Protein AF-A0A9P7EG14-F1 (afdb_monomer)

Structure (mmCIF, N/CA/C/O backbone):
data_AF-A0A9P7EG14-F1
#
_entry.id   AF-A0A9P7EG14-F1
#
loop_
_atom_site.group_PDB
_atom_site.id
_atom_site.type_symbol
_atom_site.label_atom_id
_atom_site.label_alt_id
_atom_site.label_comp_id
_atom_site.label_asym_id
_atom_site.label_entity_id
_atom_site.label_seq_id
_atom_site.pdbx_PDB_ins_code
_atom_site.Cartn_x
_atom_site.Cartn_y
_atom_site.Cartn_z
_atom_site.occupancy
_atom_site.B_iso_or_equiv
_atom_site.auth_seq_id
_atom_site.auth_comp_id
_atom_site.auth_asym_id
_atom_site.auth_atom_id
_atom_site.pdbx_PDB_model_num
ATOM 1 N N . MET A 1 1 ? -6.028 -13.357 -6.197 1.00 61.59 1 MET A N 1
ATOM 2 C CA . MET A 1 1 ? -6.082 -13.314 -4.721 1.00 61.59 1 MET A CA 1
ATOM 3 C C . MET A 1 1 ? -7.533 -13.111 -4.317 1.00 61.59 1 MET A C 1
ATOM 5 O O . MET A 1 1 ? -8.189 -12.299 -4.957 1.00 61.59 1 MET A O 1
ATOM 9 N N . ASP A 1 2 ? -8.055 -13.869 -3.351 1.00 77.38 2 ASP A N 1
ATOM 10 C CA . ASP A 1 2 ? -9.430 -13.681 -2.869 1.00 77.38 2 ASP A CA 1
ATOM 11 C C . ASP A 1 2 ? -9.479 -12.528 -1.848 1.00 77.38 2 ASP A C 1
ATOM 13 O O . ASP A 1 2 ? -8.572 -12.377 -1.023 1.00 77.38 2 ASP A O 1
ATOM 17 N N . VAL A 1 3 ? -10.529 -11.710 -1.892 1.00 71.62 3 VAL A N 1
ATOM 18 C CA . VAL A 1 3 ? -10.699 -10.536 -1.020 1.00 71.62 3 VAL A CA 1
ATOM 19 C C . VAL A 1 3 ? -10.701 -10.960 0.451 1.00 71.62 3 VAL A C 1
ATOM 21 O O . VAL A 1 3 ? -10.085 -10.303 1.285 1.00 71.62 3 VAL A O 1
ATOM 24 N N . VAL A 1 4 ? -11.298 -12.113 0.764 1.00 74.69 4 VAL A N 1
ATOM 25 C CA . VAL A 1 4 ? -11.331 -12.663 2.127 1.00 74.69 4 VAL A CA 1
ATOM 26 C C . VAL A 1 4 ? -9.920 -12.977 2.634 1.00 74.69 4 VAL A C 1
ATOM 28 O O . VAL A 1 4 ? -9.572 -12.606 3.754 1.00 74.69 4 VAL A O 1
ATOM 31 N N . THR A 1 5 ? -9.072 -13.586 1.797 1.00 80.25 5 THR A N 1
ATOM 32 C CA . THR A 1 5 ? -7.666 -13.857 2.153 1.00 80.25 5 THR A CA 1
ATOM 33 C C . THR A 1 5 ? -6.839 -12.586 2.342 1.00 80.25 5 THR A C 1
ATOM 35 O O . THR A 1 5 ? -5.949 -12.566 3.191 1.00 80.25 5 THR A O 1
ATOM 38 N N . LEU A 1 6 ? -7.160 -11.514 1.611 1.00 80.69 6 LEU A N 1
ATOM 39 C CA . LEU A 1 6 ? -6.514 -10.212 1.765 1.00 80.69 6 LEU A CA 1
ATOM 40 C C . LEU A 1 6 ? -6.857 -9.577 3.113 1.00 80.69 6 LEU A C 1
ATOM 42 O O . LEU A 1 6 ? -5.955 -9.228 3.870 1.00 80.69 6 LEU A O 1
ATOM 46 N N . PHE A 1 7 ? -8.143 -9.510 3.461 1.00 77.75 7 PHE A N 1
ATOM 47 C CA . PHE A 1 7 ? -8.569 -8.957 4.748 1.00 77.75 7 PHE A CA 1
ATOM 48 C C . PHE A 1 7 ? -8.046 -9.768 5.939 1.00 77.75 7 PHE A C 1
ATOM 50 O O . PHE A 1 7 ? -7.601 -9.175 6.918 1.00 77.75 7 PHE A O 1
ATOM 57 N N . LEU A 1 8 ? -8.014 -11.102 5.848 1.00 77.62 8 LEU A N 1
ATOM 58 C CA . LEU A 1 8 ? -7.400 -11.958 6.873 1.00 77.62 8 LEU A CA 1
ATOM 59 C C . LEU A 1 8 ? -5.905 -11.668 7.063 1.00 77.62 8 LEU A C 1
ATOM 61 O O . LEU A 1 8 ? -5.440 -11.617 8.199 1.00 77.62 8 LEU A O 1
ATOM 65 N N . GLY A 1 9 ? -5.162 -11.445 5.974 1.00 79.56 9 GLY A N 1
ATOM 66 C CA . GLY A 1 9 ? -3.749 -11.062 6.041 1.00 79.56 9 GLY A CA 1
ATOM 67 C C . GLY A 1 9 ? -3.540 -9.723 6.751 1.00 79.56 9 GLY A C 1
ATOM 68 O O . GLY A 1 9 ? -2.678 -9.624 7.621 1.00 79.56 9 GLY A O 1
ATOM 69 N N . LEU A 1 10 ? -4.382 -8.732 6.438 1.00 83.31 10 LEU A N 1
ATOM 70 C CA . LEU A 1 10 ? -4.349 -7.396 7.044 1.00 83.31 10 LEU A CA 1
ATOM 71 C C . LEU A 1 10 ? -4.811 -7.384 8.510 1.00 83.31 10 LEU A C 1
ATOM 73 O O . LEU A 1 10 ? -4.350 -6.558 9.287 1.00 83.31 10 LEU A O 1
ATOM 77 N N . SER A 1 11 ? -5.677 -8.320 8.908 1.00 80.56 11 SER A N 1
ATOM 78 C CA . SER A 1 11 ? -6.207 -8.424 10.279 1.00 80.56 11 SER A CA 1
ATOM 79 C C . SER A 1 11 ? -5.138 -8.743 11.328 1.00 80.56 11 SER A C 1
ATOM 81 O O . SER A 1 11 ? -5.359 -8.508 12.514 1.00 80.56 11 SER A O 1
ATOM 83 N N . ASN A 1 12 ? -3.995 -9.293 10.906 1.00 82.19 12 ASN A N 1
ATOM 84 C CA . ASN A 1 12 ? -2.872 -9.583 11.798 1.00 82.19 12 ASN A CA 1
ATOM 85 C C . ASN A 1 12 ? -2.095 -8.318 12.196 1.00 82.19 12 ASN A C 1
ATOM 87 O O . ASN A 1 12 ? -1.349 -8.358 13.172 1.00 82.19 12 ASN A O 1
ATOM 91 N N . GLU A 1 13 ? -2.294 -7.206 11.481 1.00 84.75 13 GLU A N 1
ATOM 92 C CA . GLU A 1 13 ? -1.712 -5.910 11.812 1.00 84.75 13 GLU A CA 1
ATOM 93 C C . GLU A 1 13 ? -2.748 -5.022 12.517 1.00 84.75 13 GLU A C 1
ATOM 95 O O . GLU A 1 13 ? -3.801 -4.729 11.944 1.00 84.75 13 GLU A O 1
ATOM 100 N N . PRO A 1 14 ? -2.477 -4.535 13.741 1.00 83.50 14 PRO A N 1
ATOM 101 C CA . PRO A 1 14 ? -3.470 -3.822 14.545 1.00 83.50 14 PRO A CA 1
ATOM 102 C C . PRO A 1 14 ? -3.944 -2.512 13.898 1.00 83.50 14 PRO A C 1
ATOM 104 O O . PRO A 1 14 ? -5.115 -2.160 14.026 1.00 83.50 14 PRO A O 1
ATOM 107 N N . GLU A 1 15 ? -3.071 -1.815 13.164 1.00 84.81 15 GLU A N 1
ATOM 108 C CA . GLU A 1 15 ? -3.428 -0.597 12.417 1.00 84.81 15 GLU A CA 1
ATOM 109 C C . GLU A 1 15 ? -4.289 -0.887 11.176 1.00 84.81 15 GLU A C 1
ATOM 111 O O . GLU A 1 15 ? -5.047 -0.024 10.737 1.00 84.81 15 GLU A O 1
ATOM 116 N N . LEU A 1 16 ? -4.208 -2.100 10.617 1.00 85.88 16 LEU A N 1
ATOM 117 C CA . LEU A 1 16 ? -4.909 -2.487 9.387 1.00 85.88 16 LEU A CA 1
ATOM 118 C C . LEU A 1 16 ? -6.162 -3.333 9.658 1.00 85.88 16 LEU A C 1
ATOM 120 O O . LEU A 1 16 ? -7.032 -3.426 8.792 1.00 85.88 16 LEU A O 1
ATOM 124 N N . ALA A 1 17 ? -6.315 -3.881 10.866 1.00 82.94 17 ALA A N 1
ATOM 125 C CA . ALA A 1 17 ? -7.484 -4.659 11.277 1.00 82.94 17 ALA A CA 1
ATOM 126 C C . ALA A 1 17 ? -8.805 -3.865 11.210 1.00 82.94 17 ALA A C 1
ATOM 128 O O . ALA A 1 17 ? -9.872 -4.448 11.028 1.00 82.94 17 ALA A O 1
ATOM 129 N N . GLY A 1 18 ? -8.737 -2.534 11.334 1.00 80.62 18 GLY A N 1
ATOM 130 C CA . GLY A 1 18 ? -9.879 -1.625 11.197 1.00 80.62 18 GLY A CA 1
ATOM 131 C C . GLY A 1 18 ? -10.016 -0.972 9.818 1.00 80.62 18 GLY A C 1
ATOM 132 O O . GLY A 1 18 ? -10.857 -0.085 9.656 1.00 80.62 18 GLY A O 1
ATOM 133 N N . LEU A 1 19 ? -9.190 -1.351 8.836 1.00 84.56 19 LEU A N 1
ATOM 134 C CA . LEU A 1 19 ? -9.161 -0.688 7.537 1.00 84.56 19 LEU A CA 1
ATOM 135 C C . LEU A 1 19 ? -10.489 -0.901 6.798 1.00 84.56 19 LEU A C 1
ATOM 137 O O . LEU A 1 19 ? -10.856 -2.015 6.422 1.00 84.56 19 LEU A O 1
ATOM 141 N N . LEU A 1 20 ? -11.213 0.194 6.560 1.00 86.44 20 LEU A N 1
ATOM 142 C CA . LEU A 1 20 ? -12.455 0.158 5.797 1.00 86.44 20 LEU A CA 1
ATOM 143 C C . LEU A 1 20 ? -12.180 -0.295 4.361 1.00 86.44 20 LEU A C 1
ATOM 145 O O . LEU A 1 20 ? -11.210 0.133 3.733 1.00 86.44 20 LEU A O 1
ATOM 149 N N . TYR A 1 21 ? -13.097 -1.084 3.799 1.00 84.25 21 TYR A N 1
ATOM 150 C CA . TYR A 1 21 ? -13.032 -1.510 2.398 1.00 84.25 21 TYR A CA 1
ATOM 151 C C . TYR A 1 21 ? -12.868 -0.328 1.430 1.00 84.25 21 TYR A C 1
ATOM 153 O O . TYR A 1 21 ? -12.099 -0.398 0.473 1.00 84.25 21 TYR A O 1
ATOM 161 N N . LEU A 1 22 ? -13.539 0.794 1.710 1.00 87.69 22 LEU A N 1
ATOM 162 C CA . LEU A 1 22 ? -13.406 2.007 0.909 1.00 87.69 22 LEU A CA 1
ATOM 163 C C . LEU A 1 22 ? -11.976 2.571 0.950 1.00 87.69 22 LEU A C 1
ATOM 165 O O . LEU A 1 22 ? -11.441 2.936 -0.093 1.00 87.69 22 LEU A O 1
ATOM 169 N N . SER A 1 23 ? -11.336 2.581 2.123 1.00 89.31 23 SER A N 1
ATOM 170 C CA . SER A 1 23 ? -9.951 3.037 2.286 1.00 89.31 23 SER A CA 1
ATOM 171 C C . SER A 1 23 ? -8.969 2.140 1.537 1.00 89.31 23 SER A C 1
ATOM 173 O O . SER A 1 23 ? -8.089 2.652 0.855 1.00 89.31 23 SER A O 1
ATOM 175 N N . LEU A 1 24 ? -9.161 0.817 1.588 1.00 89.50 24 LEU A N 1
ATOM 176 C CA . LEU A 1 24 ? -8.378 -0.137 0.798 1.00 89.50 24 LEU A CA 1
ATOM 177 C C . LEU A 1 24 ? -8.514 0.135 -0.708 1.00 89.50 24 LEU A C 1
ATOM 179 O O . LEU A 1 24 ? -7.524 0.174 -1.434 1.00 89.50 24 LEU A O 1
ATOM 183 N N . THR A 1 25 ? -9.744 0.351 -1.174 1.00 90.50 25 THR A N 1
ATOM 184 C CA . THR A 1 25 ? -10.021 0.592 -2.597 1.00 90.50 25 THR A CA 1
ATOM 185 C C . THR A 1 25 ? -9.397 1.909 -3.061 1.00 90.50 25 THR A C 1
ATOM 187 O O . THR A 1 25 ? -8.768 1.963 -4.118 1.00 90.50 25 THR A O 1
ATOM 190 N N . HIS A 1 26 ? -9.503 2.962 -2.246 1.00 92.88 26 HIS A N 1
ATOM 191 C CA . HIS A 1 26 ? -8.831 4.234 -2.499 1.00 92.88 26 HIS A CA 1
ATOM 192 C C . HIS A 1 26 ? -7.309 4.100 -2.474 1.00 92.88 26 HIS A C 1
ATOM 194 O O . HIS A 1 26 ? -6.657 4.695 -3.322 1.00 92.88 26 HIS A O 1
ATOM 200 N N . PHE A 1 27 ? -6.737 3.306 -1.567 1.00 93.19 27 PHE A N 1
ATOM 201 C CA . PHE A 1 27 ? -5.295 3.063 -1.533 1.00 93.19 27 PHE A CA 1
ATOM 202 C C . PHE A 1 27 ? -4.808 2.431 -2.838 1.00 93.19 27 PHE A C 1
ATOM 204 O O . PHE A 1 27 ? -3.872 2.939 -3.453 1.00 93.19 27 PHE A O 1
ATOM 211 N N . ILE A 1 28 ? -5.483 1.376 -3.303 1.00 92.06 28 ILE A N 1
ATOM 212 C CA . ILE A 1 28 ? -5.162 0.702 -4.569 1.00 92.06 28 ILE A CA 1
ATOM 213 C C . ILE A 1 28 ? -5.268 1.681 -5.742 1.00 92.06 28 ILE A C 1
ATOM 215 O O . ILE A 1 28 ? -4.364 1.750 -6.577 1.00 92.06 28 ILE A O 1
ATOM 219 N N . HIS A 1 29 ? -6.348 2.464 -5.794 1.00 92.88 29 HIS A N 1
ATOM 220 C CA . HIS A 1 29 ? -6.552 3.452 -6.848 1.00 92.88 29 HIS A CA 1
ATOM 221 C C . HIS A 1 29 ? -5.461 4.533 -6.835 1.00 92.88 29 HIS A C 1
ATOM 223 O O . HIS A 1 29 ? -4.851 4.800 -7.867 1.00 92.88 29 HIS A O 1
ATOM 229 N N . SER A 1 30 ? -5.162 5.116 -5.671 1.00 92.12 30 SER A N 1
ATOM 230 C CA . SER A 1 30 ? -4.106 6.122 -5.516 1.00 92.12 30 SER A CA 1
ATOM 231 C C . SER A 1 30 ? -2.738 5.575 -5.916 1.00 92.12 30 SER A C 1
ATOM 233 O O . SER A 1 30 ? -2.03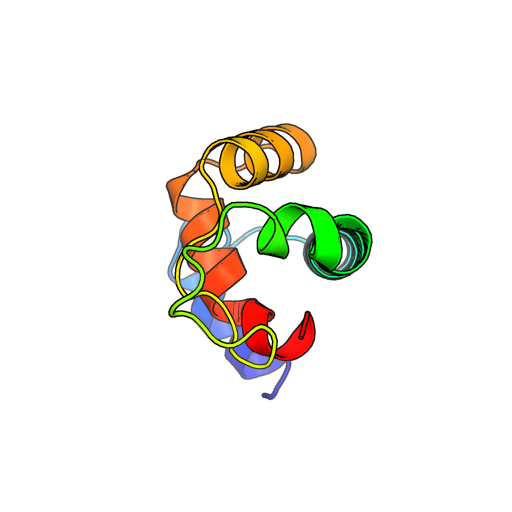6 6.226 -6.683 1.00 92.12 30 SER A O 1
ATOM 235 N N . ALA A 1 31 ? -2.385 4.365 -5.471 1.00 90.31 31 ALA A N 1
ATOM 236 C CA . ALA A 1 31 ? -1.133 3.711 -5.842 1.00 90.31 31 ALA A CA 1
ATOM 237 C C . ALA A 1 31 ? -1.040 3.439 -7.356 1.00 90.31 31 ALA A C 1
ATOM 239 O O . ALA A 1 31 ? 0.026 3.598 -7.944 1.00 90.31 31 ALA A O 1
ATOM 240 N N . SER A 1 32 ? -2.161 3.089 -7.997 1.00 89.69 32 SER A N 1
ATOM 241 C CA . SER A 1 32 ? -2.228 2.883 -9.452 1.00 89.69 32 SER A CA 1
ATOM 242 C C . SER A 1 32 ? -2.041 4.189 -10.229 1.00 89.69 32 SER A C 1
ATOM 244 O O . SER A 1 32 ? -1.390 4.196 -11.270 1.00 89.69 32 SER A O 1
ATOM 246 N N . MET A 1 33 ? -2.573 5.302 -9.713 1.00 90.81 33 MET A N 1
ATOM 247 C CA . MET A 1 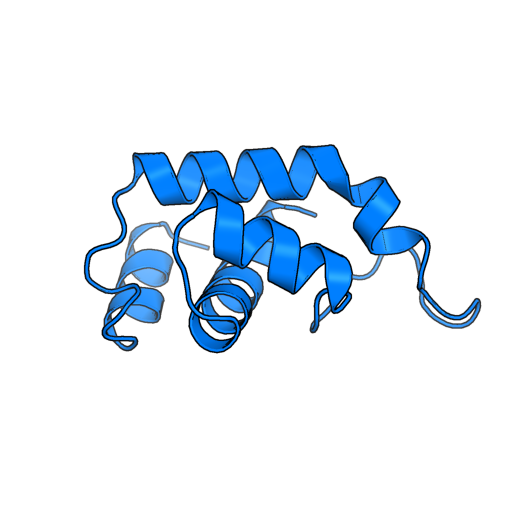33 ? -2.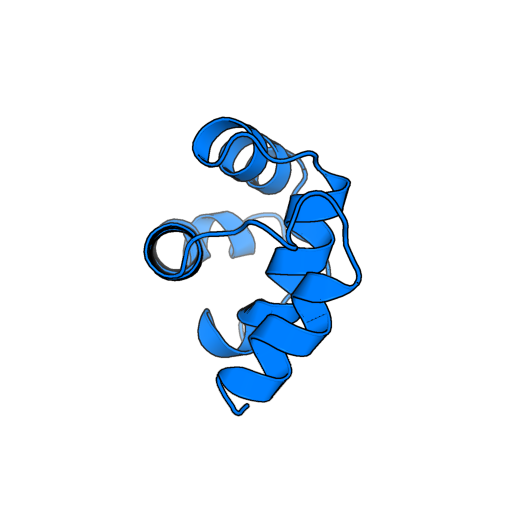437 6.629 -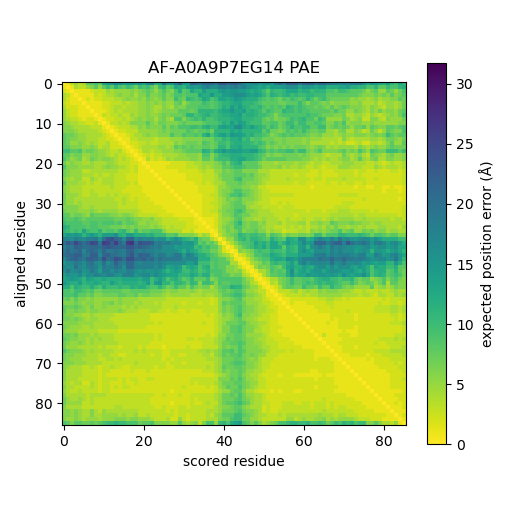10.327 1.00 90.81 33 MET A CA 1
ATOM 248 C C . MET A 1 33 ? -1.004 7.170 -10.275 1.00 90.81 33 MET A C 1
ATOM 250 O O . MET A 1 33 ? -0.603 7.888 -11.184 1.00 90.81 33 MET A O 1
ATOM 254 N N . ILE A 1 34 ? -0.235 6.817 -9.240 1.00 89.06 34 ILE A N 1
ATOM 255 C CA . ILE A 1 34 ? 1.167 7.239 -9.060 1.00 89.06 34 ILE A CA 1
ATOM 256 C C . ILE A 1 34 ? 2.165 6.144 -9.472 1.00 89.06 34 ILE A C 1
ATOM 258 O O . ILE A 1 34 ? 3.329 6.169 -9.072 1.00 89.06 34 ILE A O 1
ATOM 262 N N . LYS A 1 35 ? 1.727 5.155 -10.264 1.00 85.69 35 LYS A N 1
ATOM 263 C CA . LYS A 1 35 ? 2.561 4.020 -10.696 1.00 85.69 35 LYS A CA 1
ATOM 264 C C . LYS A 1 35 ? 3.838 4.472 -11.413 1.00 85.69 35 LYS A C 1
ATOM 266 O O . LYS A 1 35 ? 4.897 3.888 -11.190 1.00 85.69 35 LYS A O 1
ATOM 271 N N . ASP A 1 36 ? 3.763 5.537 -12.205 1.00 81.44 36 ASP A N 1
ATOM 272 C CA . ASP A 1 36 ? 4.924 6.104 -12.902 1.00 81.44 36 ASP A CA 1
ATOM 273 C C . ASP A 1 36 ? 5.914 6.778 -11.932 1.00 81.44 36 ASP A C 1
ATOM 275 O O . ASP A 1 36 ? 7.129 6.622 -12.069 1.00 81.44 36 ASP A O 1
ATOM 279 N N . ASP A 1 37 ? 5.414 7.438 -10.885 1.00 81.81 37 ASP A N 1
ATOM 280 C CA . ASP A 1 37 ? 6.238 8.035 -9.824 1.00 81.81 37 ASP A CA 1
ATOM 281 C C . ASP A 1 37 ? 6.893 6.971 -8.927 1.00 81.81 37 ASP A C 1
ATOM 283 O O . ASP A 1 37 ? 7.997 7.166 -8.414 1.00 81.81 37 ASP A O 1
ATOM 287 N N . ILE A 1 38 ? 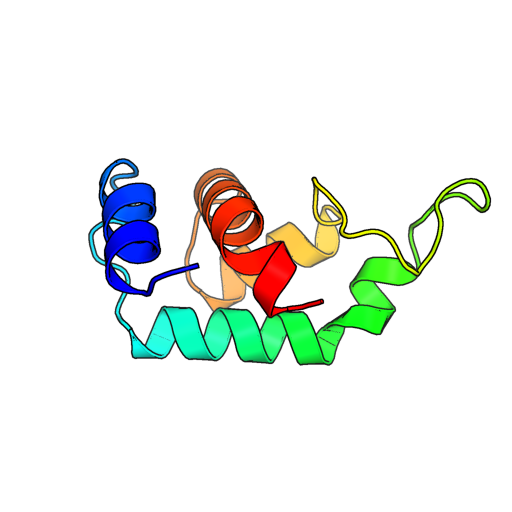6.247 5.809 -8.782 1.00 80.62 38 ILE A N 1
ATOM 288 C CA . ILE A 1 38 ? 6.811 4.620 -8.126 1.00 80.62 38 ILE A CA 1
ATOM 289 C C . ILE A 1 38 ? 7.966 4.020 -8.954 1.00 80.62 38 ILE A C 1
ATOM 291 O O . ILE A 1 38 ? 8.908 3.462 -8.384 1.00 80.62 38 ILE A O 1
ATOM 295 N N . LEU A 1 39 ? 7.912 4.129 -10.288 1.00 70.81 39 LEU A N 1
ATOM 296 C CA . LEU A 1 39 ? 8.911 3.585 -11.219 1.00 70.81 39 LEU A CA 1
ATOM 297 C C . LEU A 1 39 ? 10.162 4.462 -11.365 1.00 70.81 39 LEU A C 1
ATOM 299 O O . LEU A 1 39 ? 11.269 3.934 -11.486 1.00 70.81 39 LEU A O 1
ATOM 303 N N . LEU A 1 40 ? 9.999 5.785 -11.343 1.00 62.56 40 LEU A N 1
ATOM 304 C CA . LEU A 1 40 ? 11.069 6.763 -11.580 1.00 62.56 40 LEU A CA 1
ATOM 305 C C . LEU A 1 40 ? 12.334 6.631 -10.698 1.00 62.56 40 LEU A C 1
ATOM 307 O O . LEU A 1 40 ? 13.418 6.920 -11.207 1.00 62.56 40 LEU A O 1
ATOM 311 N N . PRO A 1 41 ? 12.280 6.181 -9.429 1.00 62.75 41 PRO A N 1
ATOM 312 C CA . PRO A 1 41 ? 13.485 6.008 -8.614 1.00 62.75 41 PRO A CA 1
ATOM 313 C C . PRO A 1 41 ? 14.215 4.664 -8.806 1.00 62.75 41 PRO A C 1
ATOM 315 O O . PRO A 1 41 ? 15.139 4.371 -8.042 1.00 62.75 41 PRO A O 1
ATOM 318 N N . GLN A 1 42 ? 13.846 3.823 -9.781 1.00 59.81 42 GLN A N 1
ATOM 319 C CA . GLN A 1 42 ? 14.490 2.516 -9.933 1.00 59.81 42 GLN A CA 1
ATOM 320 C C . GLN A 1 42 ? 15.852 2.584 -10.650 1.00 59.81 42 GLN A C 1
ATOM 322 O O . GLN A 1 42 ? 15.978 3.218 -11.700 1.00 59.81 42 GLN A O 1
ATOM 327 N N . PRO A 1 43 ? 16.882 1.875 -10.146 1.00 62.50 43 PRO A N 1
ATOM 328 C CA . PRO A 1 43 ? 18.112 1.648 -10.894 1.00 62.50 43 PRO A CA 1
ATOM 329 C C . PRO A 1 43 ? 17.798 0.982 -12.239 1.00 62.50 43 PRO A C 1
ATOM 331 O O . PRO A 1 43 ? 16.991 0.057 -12.286 1.00 62.50 43 PRO A O 1
ATOM 334 N N . HIS A 1 44 ? 18.507 1.363 -13.307 1.00 62.03 44 HIS A N 1
ATOM 335 C CA . HIS A 1 44 ? 18.335 0.829 -14.673 1.00 62.03 44 HIS A CA 1
ATOM 336 C C . HIS A 1 44 ? 18.392 -0.711 -14.803 1.00 62.03 44 HIS A C 1
ATOM 338 O O . HIS A 1 44 ? 18.090 -1.250 -15.863 1.00 62.03 44 HIS A O 1
ATOM 344 N N . ALA A 1 45 ? 18.808 -1.418 -13.750 1.00 65.31 45 ALA A N 1
ATOM 345 C CA . ALA A 1 45 ? 18.874 -2.872 -13.680 1.00 65.31 45 ALA A CA 1
ATOM 346 C C . ALA A 1 45 ? 17.536 -3.553 -13.323 1.00 65.31 45 ALA A C 1
ATOM 348 O O . ALA A 1 45 ? 17.438 -4.772 -13.461 1.00 65.31 45 ALA A O 1
ATOM 349 N N . ILE A 1 46 ? 16.526 -2.816 -12.847 1.00 63.31 46 ILE A N 1
ATOM 350 C CA . ILE A 1 46 ? 15.231 -3.388 -12.454 1.00 63.31 46 ILE A CA 1
ATOM 351 C C . ILE A 1 46 ? 14.239 -3.232 -13.608 1.00 63.31 46 ILE A C 1
ATOM 353 O O . ILE A 1 46 ? 14.077 -2.150 -14.171 1.00 63.31 46 ILE A O 1
ATOM 357 N N . SER A 1 47 ? 13.586 -4.332 -13.989 1.00 65.81 47 SER A N 1
ATOM 358 C CA . SER A 1 47 ? 12.574 -4.299 -15.043 1.00 65.81 47 SER A CA 1
ATOM 359 C C . SER A 1 47 ? 11.347 -3.514 -14.585 1.00 65.81 47 SER A C 1
ATOM 361 O O . SER A 1 47 ? 10.756 -3.829 -13.551 1.00 65.81 47 SER A O 1
ATOM 363 N N . THR A 1 48 ? 10.880 -2.586 -15.418 1.00 64.38 48 THR A N 1
ATOM 364 C CA . THR A 1 48 ? 9.610 -1.863 -15.227 1.00 64.38 48 THR A CA 1
ATOM 365 C C . THR A 1 48 ? 8.386 -2.784 -15.283 1.00 64.38 48 THR A C 1
ATOM 367 O O . THR A 1 48 ? 7.287 -2.385 -14.915 1.00 64.38 48 THR A O 1
ATOM 370 N N . SER A 1 49 ? 8.558 -4.038 -15.712 1.00 65.31 49 SER A N 1
ATOM 371 C CA . SER A 1 49 ? 7.518 -5.068 -15.659 1.00 65.31 49 SER A CA 1
ATOM 372 C C . SER A 1 49 ? 7.410 -5.765 -14.298 1.00 65.31 49 SER A C 1
ATOM 374 O O . SER A 1 49 ? 6.516 -6.588 -14.124 1.00 65.31 49 SER A O 1
ATOM 376 N N . SER A 1 50 ? 8.328 -5.503 -13.362 1.00 65.88 50 SER A N 1
ATOM 377 C CA . SER A 1 50 ? 8.370 -6.174 -12.061 1.00 65.88 50 SER A CA 1
ATOM 378 C C . SER A 1 50 ? 7.799 -5.298 -10.950 1.00 65.88 50 SER A C 1
ATOM 380 O O . SER A 1 50 ? 8.152 -4.130 -10.804 1.00 65.88 50 SER A O 1
ATOM 382 N N . VAL A 1 51 ? 6.917 -5.896 -10.153 1.00 74.00 51 VAL A N 1
ATOM 383 C CA . VAL A 1 51 ? 6.346 -5.281 -8.958 1.00 74.00 51 VAL A CA 1
ATOM 384 C C . VAL A 1 51 ? 7.435 -5.036 -7.916 1.00 74.00 51 VAL A C 1
ATOM 386 O O . VAL A 1 51 ? 8.135 -5.963 -7.499 1.00 74.00 51 VAL A O 1
ATOM 389 N N . LEU A 1 52 ? 7.525 -3.803 -7.418 1.00 77.94 52 LEU A N 1
ATOM 390 C CA . LEU A 1 52 ? 8.420 -3.476 -6.314 1.00 77.94 52 LEU A CA 1
ATOM 391 C C . LEU A 1 52 ? 7.973 -4.121 -5.004 1.00 77.94 52 LEU A C 1
ATOM 393 O O . LEU A 1 52 ? 6.813 -4.037 -4.606 1.00 77.94 52 LEU A O 1
ATOM 397 N N . HIS A 1 53 ? 8.923 -4.702 -4.273 1.00 81.81 53 HIS A N 1
ATOM 398 C CA . HIS A 1 53 ? 8.684 -5.138 -2.896 1.00 81.81 53 HIS A CA 1
ATOM 399 C C . HIS A 1 53 ? 8.572 -3.965 -1.922 1.00 81.81 53 HIS A C 1
ATOM 401 O O . HIS A 1 53 ? 7.795 -4.040 -0.979 1.00 81.81 53 HIS A O 1
ATOM 407 N N . PHE A 1 54 ? 9.308 -2.885 -2.179 1.00 83.19 54 PHE A N 1
ATOM 408 C CA . PHE A 1 54 ? 9.357 -1.710 -1.320 1.00 83.19 54 PHE A CA 1
ATOM 409 C C . PHE A 1 54 ? 9.018 -0.470 -2.133 1.00 83.19 54 PHE A C 1
ATOM 411 O O . PHE A 1 54 ? 9.554 -0.276 -3.225 1.00 83.19 54 PHE A O 1
ATOM 418 N N . LEU A 1 55 ? 8.140 0.365 -1.588 1.00 87.62 55 LEU A N 1
ATOM 419 C CA . LEU A 1 55 ? 7.861 1.673 -2.158 1.00 87.62 55 LEU A CA 1
ATOM 420 C C . LEU A 1 55 ? 9.035 2.626 -1.892 1.00 87.62 55 LEU A C 1
ATOM 422 O O . LEU A 1 55 ? 9.724 2.493 -0.876 1.00 87.62 55 LEU A O 1
ATOM 426 N N . PRO A 1 56 ? 9.257 3.620 -2.767 1.00 88.19 56 PRO A N 1
ATOM 427 C CA . PRO A 1 56 ? 10.180 4.707 -2.473 1.00 88.19 56 PRO A CA 1
ATOM 428 C C . PRO A 1 56 ? 9.796 5.417 -1.159 1.00 88.19 56 PRO A C 1
ATOM 430 O O . PRO A 1 56 ? 8.601 5.512 -0.854 1.00 88.19 56 PRO A O 1
ATOM 433 N N . PRO A 1 57 ? 10.761 5.955 -0.386 1.00 88.38 57 PRO A N 1
ATOM 434 C CA . PRO A 1 57 ? 10.467 6.612 0.890 1.00 88.38 57 PRO A CA 1
ATOM 435 C C . PRO A 1 57 ? 9.448 7.751 0.770 1.00 88.38 57 PRO A C 1
ATOM 437 O O . PRO A 1 57 ? 8.509 7.806 1.554 1.00 88.38 57 PRO A O 1
ATOM 440 N N . SER A 1 58 ? 9.569 8.587 -0.266 1.00 89.56 58 SER A N 1
ATOM 441 C CA . SER A 1 58 ? 8.637 9.690 -0.538 1.00 89.56 58 SER A CA 1
ATOM 442 C C . SER A 1 58 ? 7.212 9.214 -0.834 1.00 89.56 58 SER A C 1
ATOM 444 O O . SER A 1 58 ? 6.251 9.836 -0.397 1.00 89.56 58 SER A O 1
ATOM 446 N N . ILE A 1 59 ? 7.059 8.089 -1.540 1.00 90.81 59 ILE A N 1
ATOM 447 C CA . ILE A 1 59 ? 5.744 7.494 -1.821 1.00 90.81 59 ILE A CA 1
ATOM 448 C C . ILE A 1 59 ? 5.156 6.869 -0.554 1.00 90.81 59 ILE A C 1
ATOM 450 O O . ILE A 1 59 ? 3.960 6.985 -0.298 1.00 90.81 59 ILE A O 1
ATOM 454 N N . THR A 1 60 ? 6.002 6.227 0.254 1.00 92.38 60 THR A N 1
ATOM 455 C CA . THR A 1 60 ? 5.596 5.635 1.535 1.00 92.38 60 THR A CA 1
ATOM 456 C C . THR A 1 60 ? 5.089 6.709 2.494 1.00 92.38 60 THR A C 1
ATOM 458 O O . THR A 1 60 ? 4.051 6.522 3.122 1.00 92.38 60 THR A O 1
ATOM 461 N N . GLU A 1 61 ? 5.790 7.840 2.577 1.00 92.12 61 GLU A N 1
ATOM 462 C CA . GLU A 1 61 ? 5.397 9.001 3.379 1.00 92.12 61 GLU A CA 1
ATOM 463 C C . GLU A 1 61 ? 4.085 9.611 2.871 1.00 92.12 61 GLU A C 1
ATOM 465 O O . GLU A 1 61 ? 3.132 9.718 3.638 1.00 92.12 61 GLU A O 1
ATOM 470 N N . PHE A 1 62 ? 3.979 9.877 1.565 1.00 92.94 62 PHE A N 1
ATOM 471 C CA . PHE A 1 62 ? 2.760 10.410 0.950 1.00 92.94 62 PHE A CA 1
ATOM 472 C C . PHE A 1 62 ? 1.520 9.536 1.212 1.00 92.94 62 PHE A C 1
ATOM 474 O O . PHE A 1 62 ? 0.457 10.044 1.583 1.00 92.94 62 PHE A O 1
ATOM 481 N N . LEU A 1 63 ? 1.636 8.216 1.032 1.00 92.62 63 LEU A N 1
ATOM 482 C CA . LEU A 1 63 ? 0.534 7.289 1.300 1.00 92.62 63 LEU A CA 1
ATOM 483 C C . LEU A 1 63 ? 0.251 7.168 2.804 1.00 92.62 63 LEU A C 1
ATOM 485 O O . LEU A 1 63 ? -0.911 7.096 3.197 1.00 92.62 63 LEU A O 1
ATOM 489 N N . GLY A 1 64 ? 1.284 7.187 3.646 1.00 93.25 64 GLY A N 1
ATOM 490 C CA . GLY A 1 64 ? 1.128 7.186 5.101 1.00 93.25 64 GLY A CA 1
ATOM 491 C C . GLY A 1 64 ? 0.314 8.382 5.583 1.00 93.25 64 GLY A C 1
ATOM 492 O O . GLY A 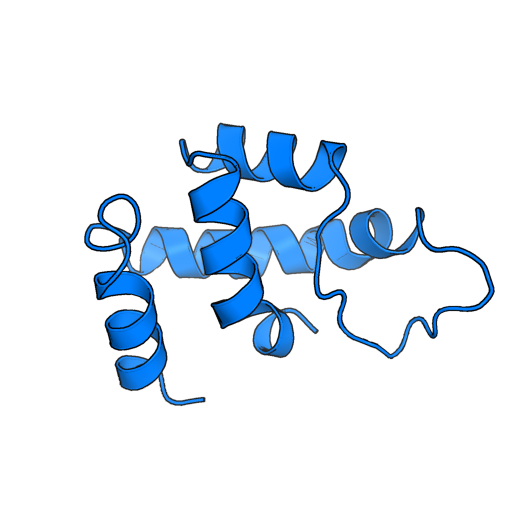1 64 ? -0.678 8.209 6.289 1.00 93.25 64 GLY A O 1
ATOM 493 N N . GLU A 1 65 ? 0.653 9.582 5.120 1.00 93.75 65 GLU A N 1
ATOM 494 C CA . GLU A 1 65 ? -0.086 10.805 5.442 1.00 93.75 65 GLU A CA 1
ATOM 495 C C . GLU A 1 65 ? -1.515 10.777 4.884 1.00 93.75 65 GLU A C 1
ATOM 497 O O . GLU A 1 65 ? -2.472 11.050 5.611 1.00 93.75 65 GLU A O 1
ATOM 502 N N . SER A 1 66 ? -1.680 10.373 3.619 1.00 92.12 66 SER A N 1
ATOM 503 C CA . SER A 1 66 ? -2.983 10.358 2.935 1.00 92.12 66 SER A CA 1
ATOM 504 C C . SER A 1 66 ? -4.001 9.418 3.585 1.00 92.12 66 SER A C 1
ATOM 506 O O . SER A 1 66 ? -5.202 9.692 3.557 1.00 92.12 66 SER A O 1
ATOM 508 N N . PHE A 1 67 ? -3.534 8.309 4.164 1.00 91.56 67 PHE A N 1
ATOM 509 C CA . PHE A 1 67 ? -4.383 7.295 4.792 1.00 91.56 67 PHE A CA 1
ATOM 510 C C . PHE A 1 67 ? -4.271 7.271 6.324 1.00 91.56 67 PHE A C 1
ATOM 512 O O . PHE A 1 67 ? -4.924 6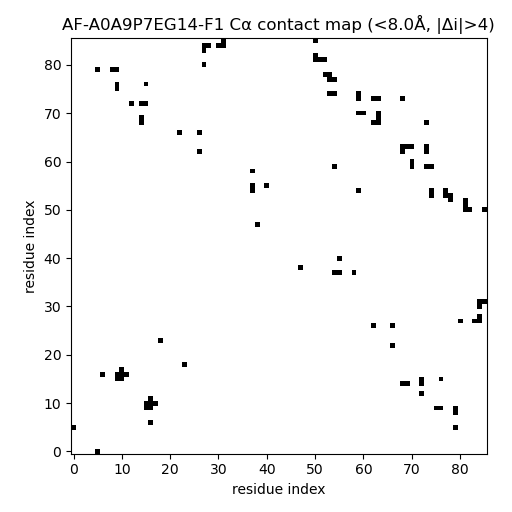.444 6.958 1.00 91.56 67 PHE A O 1
ATOM 519 N N . SER A 1 68 ? -3.496 8.189 6.921 1.00 92.19 68 SER A N 1
ATOM 520 C CA . SER A 1 68 ? -3.196 8.217 8.363 1.00 92.19 68 SER A CA 1
ATOM 521 C C . SER A 1 68 ? -2.649 6.879 8.884 1.00 92.19 68 SER A C 1
ATOM 523 O O . SER A 1 68 ? -3.062 6.389 9.934 1.00 92.19 68 SER A O 1
ATOM 525 N N . LEU A 1 69 ? -1.733 6.278 8.122 1.00 92.62 69 LEU A N 1
ATOM 526 C CA . LEU A 1 69 ? -1.092 4.997 8.413 1.00 92.62 69 LEU A CA 1
ATOM 527 C C . LEU A 1 69 ? 0.376 5.206 8.791 1.00 92.62 69 LEU A C 1
ATOM 529 O O . LEU A 1 69 ? 1.053 6.078 8.240 1.00 92.62 69 LEU A O 1
ATOM 533 N N . SER A 1 70 ? 0.905 4.361 9.678 1.00 93.25 70 SER A N 1
ATOM 534 C CA . SER A 1 70 ? 2.352 4.304 9.884 1.00 93.25 70 SER A CA 1
ATOM 535 C C . SER A 1 70 ? 3.066 3.797 8.624 1.00 93.25 70 SER A C 1
ATOM 537 O O . SER A 1 70 ? 2.501 3.059 7.814 1.00 93.25 70 SER A O 1
ATOM 539 N N . GLN A 1 71 ? 4.354 4.121 8.474 1.00 91.31 71 GLN A N 1
ATOM 540 C CA . GLN A 1 71 ? 5.165 3.590 7.367 1.00 91.31 71 GLN A CA 1
ATOM 541 C C . GLN A 1 71 ? 5.188 2.052 7.353 1.00 91.31 71 GLN A C 1
ATOM 543 O O . GLN A 1 71 ? 5.212 1.436 6.288 1.00 91.31 71 GLN A O 1
ATOM 548 N N . HIS A 1 72 ? 5.140 1.427 8.535 1.00 91.31 72 HIS A N 1
ATOM 549 C CA . HIS A 1 72 ? 5.055 -0.024 8.663 1.00 91.31 72 HIS A CA 1
ATOM 550 C C . HIS A 1 72 ? 3.734 -0.563 8.102 1.00 91.31 72 HIS A C 1
ATOM 552 O O . HIS A 1 72 ? 3.748 -1.477 7.277 1.00 91.31 72 HIS A O 1
ATOM 558 N N . ALA A 1 73 ? 2.607 0.048 8.473 1.00 91.62 73 ALA A N 1
ATOM 559 C CA . ALA A 1 73 ? 1.293 -0.332 7.967 1.00 91.62 73 ALA A CA 1
ATOM 560 C C . ALA A 1 73 ? 1.171 -0.114 6.450 1.00 91.62 73 ALA A C 1
ATOM 562 O O . ALA A 1 73 ? 0.655 -0.986 5.753 1.00 91.62 73 ALA A O 1
ATOM 563 N N . VAL A 1 74 ? 1.713 0.986 5.910 1.00 93.38 74 VAL A N 1
ATOM 564 C CA . VAL A 1 74 ? 1.785 1.216 4.454 1.00 93.38 74 VAL A CA 1
ATOM 565 C C . VAL A 1 74 ? 2.576 0.110 3.763 1.00 93.38 74 VAL A C 1
ATOM 567 O O . VAL A 1 74 ? 2.151 -0.386 2.723 1.00 93.38 74 VAL A O 1
ATOM 570 N N . HIS A 1 75 ? 3.703 -0.308 4.339 1.00 91.88 75 HIS A N 1
ATOM 571 C CA . HIS A 1 75 ? 4.516 -1.382 3.781 1.00 91.88 75 HIS A CA 1
ATOM 572 C C . HIS A 1 75 ? 3.775 -2.729 3.773 1.00 91.88 75 HIS A C 1
ATOM 574 O O . HIS A 1 75 ? 3.759 -3.410 2.746 1.00 91.88 75 HIS A O 1
ATOM 580 N N . VAL A 1 76 ? 3.124 -3.107 4.879 1.00 91.44 76 VAL A N 1
ATOM 581 C CA . VAL A 1 76 ? 2.330 -4.347 4.934 1.00 91.44 76 VAL A CA 1
ATOM 582 C C . VAL A 1 76 ? 1.160 -4.293 3.950 1.00 91.44 76 VAL A C 1
ATOM 584 O O . VAL A 1 76 ? 0.932 -5.250 3.207 1.00 91.44 76 VAL A O 1
ATOM 587 N N . LEU A 1 77 ? 0.461 -3.157 3.890 1.00 91.38 77 LEU A N 1
ATOM 588 C CA . LEU A 1 77 ? -0.648 -2.949 2.966 1.00 91.38 77 LEU A CA 1
ATOM 589 C C . LEU A 1 77 ? -0.184 -3.031 1.508 1.00 91.38 77 LEU A C 1
ATOM 591 O O . LEU A 1 77 ? -0.805 -3.733 0.712 1.00 91.38 77 LEU A O 1
ATOM 595 N N . TRP A 1 78 ? 0.937 -2.389 1.169 1.00 92.00 78 TRP A N 1
ATOM 596 C CA . TRP A 1 78 ? 1.553 -2.471 -0.153 1.00 92.00 78 TRP A CA 1
ATOM 597 C C . TRP A 1 78 ? 1.876 -3.914 -0.530 1.00 92.00 78 TRP A C 1
ATOM 599 O O . TRP A 1 78 ? 1.469 -4.363 -1.597 1.00 92.00 78 TRP A O 1
ATOM 609 N N . LEU A 1 79 ? 2.532 -4.677 0.350 1.00 90.50 79 LEU A N 1
ATOM 610 C CA . LEU A 1 79 ? 2.847 -6.081 0.081 1.00 90.50 79 LEU A CA 1
ATOM 611 C C . LEU A 1 79 ? 1.606 -6.929 -0.217 1.00 90.50 79 LEU A C 1
ATOM 613 O O . LEU A 1 79 ? 1.699 -7.860 -1.017 1.00 90.50 79 LEU A O 1
ATOM 617 N N . ALA A 1 80 ? 0.466 -6.600 0.391 1.00 89.56 80 ALA A N 1
ATOM 618 C CA . ALA A 1 80 ? -0.792 -7.294 0.155 1.00 89.56 80 ALA A CA 1
ATOM 619 C C . ALA A 1 80 ? -1.452 -6.922 -1.185 1.00 89.56 80 ALA A C 1
ATOM 621 O O . ALA A 1 80 ? -2.111 -7.771 -1.781 1.00 89.56 80 ALA A O 1
ATOM 622 N N . VAL A 1 81 ? -1.301 -5.678 -1.660 1.00 89.88 81 VAL A N 1
ATOM 623 C CA . VAL A 1 81 ? -2.047 -5.170 -2.832 1.00 89.88 81 VAL A CA 1
ATOM 624 C C . VAL A 1 81 ? -1.200 -4.887 -4.071 1.00 89.88 81 VAL A C 1
ATOM 626 O O . VAL A 1 81 ? -1.755 -4.596 -5.127 1.00 89.88 81 VAL A O 1
ATOM 629 N N . LYS A 1 82 ? 0.127 -4.964 -3.978 1.00 88.75 82 LYS A N 1
ATOM 630 C CA . LYS A 1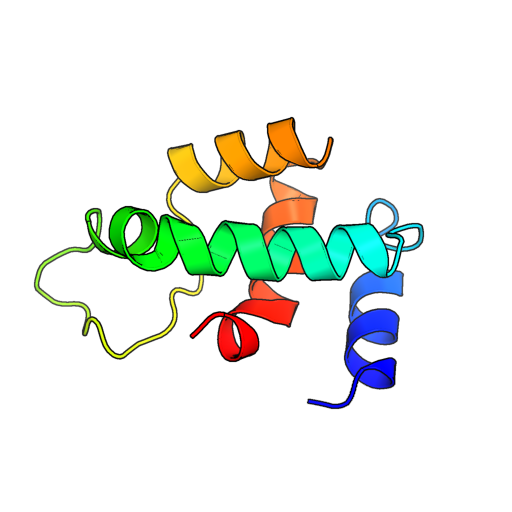 82 ? 1.056 -4.599 -5.057 1.00 88.75 82 LYS A CA 1
ATOM 631 C C . LYS A 1 82 ? 0.788 -5.321 -6.383 1.00 88.75 82 LYS A C 1
ATOM 633 O O . LYS A 1 82 ? 0.901 -4.703 -7.431 1.00 88.75 82 LYS A O 1
ATOM 638 N N . ASP A 1 83 ? 0.355 -6.583 -6.334 1.00 86.25 83 ASP A N 1
ATOM 639 C CA . ASP A 1 83 ? 0.032 -7.386 -7.523 1.00 86.25 83 ASP A CA 1
ATOM 640 C C . ASP A 1 83 ? -1.339 -7.030 -8.129 1.00 86.25 83 ASP A C 1
ATOM 642 O O . ASP A 1 83 ? -1.657 -7.454 -9.233 1.00 86.25 83 ASP A O 1
ATOM 646 N N . ILE A 1 84 ? -2.174 -6.286 -7.395 1.00 86.12 84 ILE A N 1
ATOM 647 C CA . ILE A 1 84 ? -3.454 -5.740 -7.875 1.00 86.12 84 ILE A CA 1
ATOM 648 C C . ILE A 1 84 ? -3.230 -4.362 -8.511 1.00 86.12 84 ILE A C 1
ATOM 650 O O . ILE A 1 84 ? -3.912 -4.003 -9.466 1.00 86.12 84 ILE A O 1
ATOM 654 N N . VAL A 1 85 ? -2.288 -3.587 -7.967 1.00 85.19 85 VAL A N 1
ATOM 655 C CA . VAL A 1 85 ? -1.891 -2.270 -8.493 1.00 85.19 85 VAL A CA 1
ATOM 656 C C . VAL A 1 85 ? -1.126 -2.396 -9.820 1.00 85.19 85 VAL A C 1
ATOM 658 O O . VAL A 1 85 ? -1.126 -1.467 -10.633 1.00 85.19 85 VAL A O 1
ATOM 661 N N . TRP A 1 86 ? -0.445 -3.523 -10.042 1.00 79.69 86 TRP A N 1
ATOM 662 C CA . TRP A 1 86 ? 0.427 -3.727 -11.198 1.00 79.69 86 TRP A CA 1
ATOM 663 C C . TRP A 1 86 ? -0.243 -4.408 -12.377 1.00 79.69 86 TRP A C 1
ATOM 665 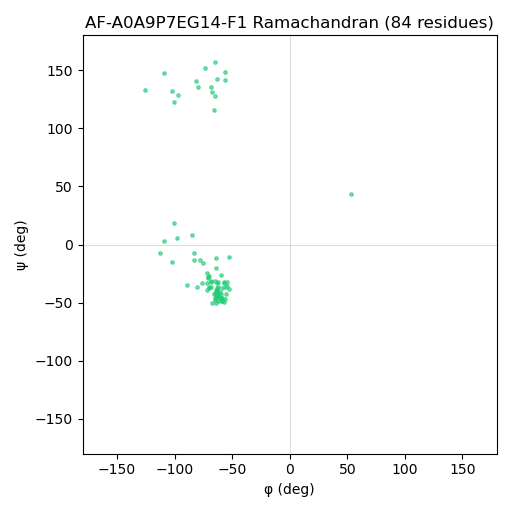O O . TRP A 1 86 ? -0.046 -3.861 -13.490 1.00 79.69 86 TRP A O 1
#

Secondary structure (DSSP, 8-state):
--HHHHHHHHTTSTTTTT--HHHHHHHHHHHHHTHHHHHTT--TTS-TTSPPSS--HHHHHHHHHHHT--HHHHHHHHHHHHHHH-

Sequence (86 aa):
MDVVTLFLGLSNEPELAGLLYLSLTHFIHSASMIKDDILLPQPHAISTSSVLHFLPPSITEFLGESFSLSQHAVHVLWLAVKDIVW

Radius of gyration: 12.66 Å; Cα contacts (8 Å, |Δi|>4): 58; chains: 1; bounding box: 32×25×30 Å

Solvent-accessible surface area (backbone atoms only — not comparable to full-atom values): 5274 Å² total; per-residue (Å²): 136,59,70,68,62,50,52,58,60,36,48,78,37,82,85,45,52,73,59,48,70,67,56,54,53,49,49,45,51,53,52,43,74,43,44,66,70,64,51,69,79,57,60,92,87,60,61,92,88,56,80,70,86,67,74,52,70,70,57,39,49,53,52,11,64,76,67,75,40,51,64,67,53,42,48,56,50,42,67,74,41,40,83,78,50,103

Organism: NCBI:txid48587

pLDDT: mean 83.44, std 9.71, range [59.81, 93.75]

Foldseek 3Di:
DDPVVLLVLQCVPPQRVPPDPVLLVVLLVVCLVCLVVQVVPDDPPDDSVDFDLDGDPVVLVVSCVVSVHDSVSSNSSCNSCSVVSD

Mean predicted aligned error: 5.91 Å